Protein AF-A0A9R0VXN9-F1 (afdb_monomer_lite)

Organism: Triticum turgidum subsp. durum (NCBI:txid4567)

Secondary structure (DSSP, 8-state):
-HHHHHHHHHHHHHHHTTT----S--HHHHHHHHS--PPP-HHHHHHH----SS-HHHHHHHHHHHTGGGS--------HHHHHTTTSHHHHHHTTSSHHHHHHHHHHHHHHHHHHHSS---HHHHHHHHHHHHHHHHHHHHHS-SEETTEE--PPPGGG-------

Foldseek 3Di:
DLVVLVVVQVVQVVCVVVVDDDDPRHSVNVVVVVDDDDDDCPCVCVPVVDDDPDDPVVVVVVVCVVVVVPPPPPCCPCPVQCVVVVVDPVSCLVVCVPVVSVVVVVVVVVVVCCLPPVDPDDPVVSVVVVVVVVVVVVVVLVPDPCADPNDGRDDDDCVVDDDDPDD

Radius of gyration: 33.97 Å; chains: 1; bounding box: 68×41×96 Å

Sequence (167 aa):
MMPLAHVVEWTYKSFCKYGMKVPQLTPSRIRLLSCNRTFSCSRAKDQLGYEPIVSLKDGLKRTIESYSHMQAQNQRSISKTSILLGNGNVAKTLLWEDTKQTMTVLLLLAVIYYQLFTCGYTIITAMAKIFSLTALFLFIHGMLPANVFGHKIEKLEPSNFHISQGK

pLDDT: mean 79.18, std 10.84, range [41.7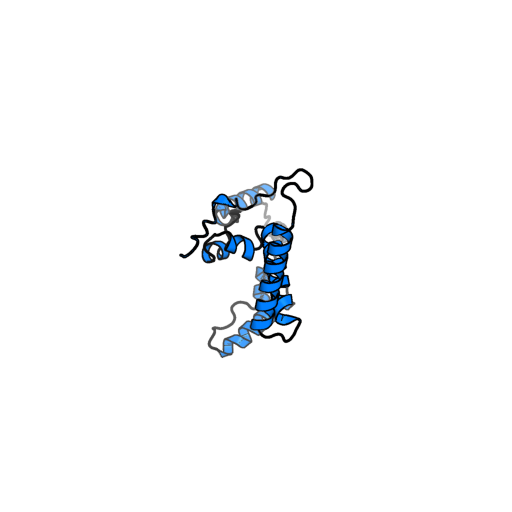8, 95.88]

InterPro domains:
  IPR003388 Reticulon [PF02453] (90-164)
  IPR036291 NAD(P)-binding domain superfamily [SSF51735] (23-71)

Structure (mmCIF, N/CA/C/O backbone):
data_AF-A0A9R0VXN9-F1
#
_entry.id   AF-A0A9R0VXN9-F1
#
loop_
_atom_site.group_PDB
_atom_site.id
_atom_site.type_symbol
_atom_site.label_atom_id
_atom_site.label_alt_id
_atom_site.label_comp_id
_atom_site.label_asym_id
_atom_site.label_entity_id
_atom_site.label_seq_id
_atom_site.pdbx_PDB_ins_code
_atom_site.Cartn_x
_atom_site.Cartn_y
_atom_site.Cartn_z
_atom_site.occupancy
_atom_site.B_iso_or_equiv
_atom_site.auth_seq_id
_atom_site.auth_comp_id
_atom_site.auth_asym_id
_atom_site.auth_atom_id
_atom_site.pdbx_PDB_model_num
ATOM 1 N N . MET A 1 1 ? 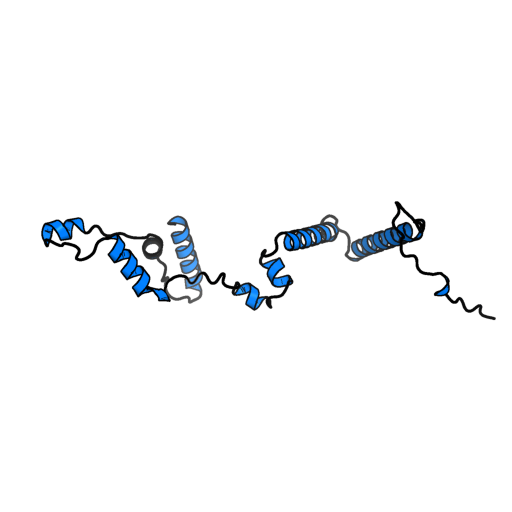-2.135 -12.331 12.447 1.00 70.75 1 MET A N 1
ATOM 2 C CA . MET A 1 1 ? -1.846 -11.183 13.342 1.00 70.75 1 MET A CA 1
ATOM 3 C C . MET A 1 1 ? -0.793 -11.488 14.408 1.00 70.75 1 MET A C 1
ATOM 5 O O . MET A 1 1 ? 0.129 -10.700 14.544 1.00 70.75 1 MET A O 1
ATOM 9 N N . MET A 1 2 ? -0.868 -12.612 15.135 1.00 80.50 2 MET A N 1
ATOM 10 C CA . MET A 1 2 ? 0.124 -12.960 16.175 1.00 80.50 2 MET A CA 1
ATOM 11 C C . MET A 1 2 ? 1.579 -13.121 15.678 1.00 80.50 2 MET A C 1
ATOM 13 O O . MET A 1 2 ? 2.464 -12.564 16.320 1.00 80.50 2 MET A O 1
ATOM 17 N N . PRO A 1 3 ? 1.853 -13.778 14.530 1.00 84.25 3 PRO A N 1
ATOM 18 C CA . PRO A 1 3 ? 3.224 -13.890 14.015 1.00 84.25 3 PRO A CA 1
ATOM 19 C C . PRO A 1 3 ? 3.835 -12.521 13.696 1.00 84.25 3 PRO A C 1
ATOM 21 O O . PRO A 1 3 ? 4.956 -12.226 14.092 1.00 84.25 3 PRO A O 1
ATOM 24 N N . LEU A 1 4 ? 3.044 -11.643 13.071 1.00 84.25 4 LEU A N 1
ATOM 25 C CA . LEU A 1 4 ? 3.433 -10.264 12.777 1.00 84.25 4 LEU A CA 1
ATOM 26 C C . LEU A 1 4 ? 3.753 -9.479 14.057 1.00 84.25 4 LEU A C 1
ATOM 28 O O . LEU A 1 4 ? 4.720 -8.729 14.094 1.00 84.25 4 LEU A O 1
ATOM 32 N N . ALA A 1 5 ? 2.977 -9.686 15.122 1.00 86.81 5 ALA A N 1
ATOM 33 C CA . ALA A 1 5 ? 3.201 -9.025 16.400 1.00 86.81 5 ALA A CA 1
ATOM 34 C C . ALA A 1 5 ? 4.548 -9.412 17.042 1.00 86.81 5 ALA A C 1
ATOM 36 O O . ALA A 1 5 ? 5.222 -8.550 17.600 1.00 86.81 5 ALA A O 1
ATOM 37 N N . HIS A 1 6 ? 4.970 -10.674 16.914 1.00 87.06 6 HIS A N 1
ATOM 38 C CA . HIS A 1 6 ? 6.285 -11.125 17.383 1.00 87.06 6 HIS A CA 1
ATOM 39 C C . HIS A 1 6 ? 7.435 -10.593 16.528 1.00 87.06 6 HIS A C 1
ATOM 41 O O . HIS A 1 6 ? 8.477 -10.237 17.073 1.00 87.06 6 HIS A O 1
ATOM 47 N N . VAL A 1 7 ? 7.241 -10.475 15.210 1.00 89.06 7 VAL A N 1
ATOM 48 C CA . VAL A 1 7 ? 8.222 -9.827 14.325 1.00 89.06 7 VAL A CA 1
ATOM 49 C C . VAL A 1 7 ? 8.405 -8.361 14.721 1.00 89.06 7 VAL A C 1
ATOM 51 O O . VAL A 1 7 ? 9.535 -7.914 14.878 1.00 89.06 7 VAL A O 1
ATOM 54 N N . VAL A 1 8 ? 7.310 -7.630 14.958 1.00 86.50 8 VAL A N 1
ATOM 55 C CA . VAL A 1 8 ? 7.351 -6.228 15.413 1.00 86.50 8 VAL A CA 1
ATOM 56 C C . VAL A 1 8 ? 8.031 -6.096 16.778 1.00 86.50 8 VAL A C 1
ATOM 58 O O . VAL A 1 8 ? 8.824 -5.185 16.998 1.00 86.50 8 VAL A O 1
ATOM 61 N N . GLU A 1 9 ? 7.769 -7.011 17.708 1.00 87.69 9 GLU A N 1
ATOM 62 C CA . GLU A 1 9 ? 8.458 -7.014 19.000 1.00 87.69 9 GLU A CA 1
ATOM 63 C C . GLU A 1 9 ? 9.966 -7.277 18.839 1.00 87.69 9 GLU A C 1
ATOM 65 O O . GLU A 1 9 ? 10.791 -6.612 19.472 1.00 87.69 9 GLU A O 1
ATOM 70 N N . TRP A 1 10 ? 10.338 -8.228 17.979 1.00 87.06 10 TRP A N 1
ATOM 71 C CA . TRP A 1 10 ? 11.731 -8.577 17.710 1.00 87.06 10 TRP A CA 1
ATOM 72 C C . TRP A 1 10 ? 12.507 -7.432 17.049 1.00 87.06 10 TRP A C 1
ATOM 74 O O . TRP A 1 10 ? 13.650 -7.166 17.436 1.00 87.06 10 TRP A O 1
ATOM 84 N N . THR A 1 11 ? 11.894 -6.709 16.108 1.00 86.81 11 THR A N 1
ATOM 85 C CA . THR A 1 11 ? 12.528 -5.534 15.496 1.00 86.81 11 THR A CA 1
ATOM 86 C C . THR A 1 11 ? 12.765 -4.451 16.540 1.00 86.81 11 THR A C 1
ATOM 88 O O . THR A 1 11 ? 13.898 -3.999 16.687 1.00 86.81 11 THR A O 1
ATOM 91 N N . TYR A 1 12 ? 11.758 -4.102 17.347 1.00 85.06 12 TYR A N 1
ATOM 92 C CA . TYR A 1 12 ? 11.927 -3.121 18.424 1.00 85.06 12 TYR A CA 1
ATOM 93 C C . TYR A 1 12 ? 13.033 -3.514 19.408 1.00 85.06 12 TYR A C 1
ATOM 95 O O . TYR A 1 12 ? 13.852 -2.669 19.761 1.00 85.06 12 TYR A O 1
ATOM 103 N N . LYS A 1 13 ? 13.110 -4.789 19.814 1.00 83.75 13 LYS A N 1
ATOM 104 C CA . LYS A 1 13 ? 14.190 -5.282 20.687 1.00 83.75 13 LYS A CA 1
ATOM 105 C C . LYS A 1 13 ? 15.568 -5.146 20.042 1.00 83.75 13 LYS A C 1
ATOM 107 O O . LYS A 1 13 ? 16.517 -4.754 20.718 1.00 83.75 13 LYS A O 1
ATOM 112 N N . SER A 1 14 ? 15.676 -5.438 18.747 1.00 84.69 14 SER A N 1
ATOM 113 C CA . SER A 1 14 ? 16.922 -5.272 17.993 1.00 84.69 14 SER A CA 1
ATOM 114 C C . SER A 1 14 ? 17.353 -3.804 17.936 1.00 84.69 14 SER A C 1
ATOM 116 O O . SER A 1 14 ? 18.518 -3.496 18.178 1.00 84.69 14 SER A O 1
ATOM 118 N N . PHE A 1 15 ? 16.408 -2.888 17.712 1.00 81.94 15 PHE A N 1
ATOM 119 C CA . PHE A 1 15 ? 16.686 -1.454 17.636 1.00 81.94 15 PHE A CA 1
ATOM 120 C C . PHE A 1 15 ? 16.839 -0.758 19.003 1.00 81.94 15 PHE A C 1
ATOM 122 O O . PHE A 1 15 ? 17.494 0.278 19.086 1.00 81.94 15 PHE A O 1
ATOM 129 N N . CYS A 1 16 ? 16.316 -1.321 20.099 1.00 79.19 16 CYS A N 1
ATOM 130 C CA . CYS A 1 16 ? 16.538 -0.797 21.456 1.00 79.19 16 CYS A CA 1
ATOM 131 C C . CYS A 1 16 ? 18.026 -0.727 21.829 1.00 79.19 16 CYS A C 1
ATOM 133 O O . CYS A 1 16 ? 18.420 0.161 22.582 1.00 79.19 16 CYS A O 1
ATOM 135 N N . LYS A 1 17 ? 18.871 -1.598 21.257 1.00 78.06 17 LYS A N 1
ATOM 136 C CA . LYS A 1 17 ? 20.333 -1.546 21.436 1.00 78.06 17 LYS A CA 1
ATOM 137 C C . LYS A 1 17 ? 20.967 -0.246 20.920 1.00 78.06 17 LYS A C 1
ATOM 139 O O . LYS A 1 17 ? 22.066 0.091 21.338 1.00 78.06 17 LYS A O 1
ATOM 144 N N . TYR A 1 18 ? 20.265 0.494 20.064 1.00 83.00 18 TYR A N 1
ATOM 145 C CA . TYR A 1 18 ? 20.698 1.771 19.495 1.00 83.00 18 TYR A CA 1
ATOM 146 C C . TYR A 1 18 ? 20.057 2.985 20.195 1.00 83.00 18 TYR A C 1
ATOM 148 O O . TYR A 1 18 ? 19.976 4.065 19.620 1.00 83.00 18 TYR A O 1
ATOM 156 N N . GLY A 1 19 ? 19.573 2.822 21.434 1.00 81.44 19 GLY A N 1
ATOM 157 C CA . GLY A 1 19 ? 19.056 3.928 22.251 1.00 81.44 19 GLY A CA 1
ATOM 158 C C . GLY A 1 19 ? 17.579 4.268 22.029 1.00 81.44 19 GLY A C 1
ATOM 159 O O . GLY A 1 19 ? 17.091 5.270 22.553 1.00 81.44 19 GLY A O 1
ATOM 160 N N . MET A 1 20 ? 16.830 3.442 21.290 1.00 75.12 20 MET A N 1
ATOM 161 C CA . MET A 1 20 ? 15.378 3.612 21.201 1.00 75.12 20 MET A CA 1
ATOM 162 C C . MET A 1 20 ? 14.697 3.236 22.524 1.00 75.12 20 MET A C 1
ATOM 164 O O . MET A 1 20 ? 14.978 2.185 23.106 1.00 75.12 20 MET A O 1
ATOM 168 N N . LYS A 1 21 ? 13.763 4.081 22.981 1.00 68.12 21 LYS A N 1
ATOM 169 C CA . LYS A 1 21 ? 12.970 3.845 24.200 1.00 68.12 21 LYS A CA 1
ATOM 170 C C . LYS A 1 21 ? 12.163 2.537 24.108 1.00 68.12 21 LYS A C 1
ATOM 172 O O . LYS A 1 21 ? 11.793 2.098 23.022 1.00 68.12 21 LYS A O 1
ATOM 177 N N . VAL A 1 22 ? 11.894 1.954 25.281 1.00 65.19 22 VAL A N 1
ATOM 178 C CA . VAL A 1 22 ? 11.202 0.669 25.521 1.00 65.19 22 VAL A CA 1
ATOM 179 C C . VAL A 1 22 ? 9.995 0.455 24.583 1.00 65.19 22 VAL A C 1
ATOM 181 O O . VAL A 1 22 ? 9.224 1.398 24.370 1.00 65.19 22 VAL A O 1
ATOM 184 N N . PRO A 1 23 ? 9.789 -0.768 24.045 1.00 67.12 23 PRO A N 1
ATOM 185 C CA . PRO A 1 23 ? 8.730 -1.057 23.079 1.00 67.12 23 PRO A CA 1
ATOM 186 C C . PRO A 1 23 ? 7.330 -0.719 23.605 1.00 67.12 23 PRO A C 1
ATOM 188 O O . PRO A 1 23 ? 6.839 -1.327 24.553 1.00 67.12 23 PRO A O 1
ATOM 191 N N . GLN A 1 24 ? 6.651 0.208 22.926 1.00 72.56 24 GLN A N 1
ATOM 192 C CA . GLN A 1 24 ? 5.246 0.564 23.183 1.00 72.56 24 GLN A CA 1
ATOM 193 C C . GLN A 1 24 ? 4.259 -0.463 22.594 1.00 72.56 24 GLN A C 1
ATOM 195 O O . GLN A 1 24 ? 3.103 -0.548 23.011 1.00 72.56 24 GLN A O 1
ATOM 200 N N . LEU A 1 25 ? 4.713 -1.261 21.623 1.00 80.06 25 LEU A N 1
ATOM 201 C CA . LEU A 1 25 ? 3.903 -2.210 20.858 1.00 80.06 25 LEU A CA 1
ATOM 202 C C . LEU A 1 25 ? 4.230 -3.657 21.248 1.00 80.06 25 LEU A C 1
ATOM 204 O O . LEU A 1 25 ? 4.870 -4.399 20.510 1.00 80.06 25 LEU A O 1
ATOM 208 N N . THR A 1 26 ? 3.779 -4.068 22.431 1.00 84.56 26 THR A N 1
ATOM 209 C CA . THR A 1 26 ? 3.824 -5.472 22.879 1.00 84.56 26 THR A CA 1
ATOM 210 C C . THR A 1 26 ? 2.834 -6.330 22.075 1.00 84.56 26 THR A C 1
ATOM 212 O O . THR A 1 26 ? 1.769 -5.820 21.707 1.00 84.56 26 THR A O 1
ATOM 215 N N . PRO A 1 27 ? 3.072 -7.642 21.868 1.00 86.12 27 PRO A N 1
ATOM 216 C CA . PRO A 1 27 ? 2.124 -8.496 21.148 1.00 86.12 27 PRO A CA 1
ATOM 217 C C . PRO A 1 27 ? 0.702 -8.493 21.713 1.00 86.12 27 PRO A C 1
ATOM 219 O O . PRO A 1 27 ? -0.273 -8.537 20.963 1.00 86.12 27 PRO A O 1
ATOM 222 N N . SER A 1 28 ? 0.567 -8.375 23.035 1.00 85.62 28 SER A N 1
ATOM 223 C CA . SER A 1 28 ? -0.717 -8.211 23.719 1.00 85.62 28 SER A CA 1
ATOM 224 C C . SER A 1 28 ? -1.433 -6.923 23.306 1.00 85.62 28 SER A C 1
ATOM 226 O O . SER A 1 28 ? -2.614 -6.971 22.972 1.00 85.62 28 SER A O 1
ATOM 228 N N . ARG A 1 29 ? -0.723 -5.788 23.250 1.00 86.25 29 ARG A N 1
ATOM 229 C CA . ARG A 1 29 ? -1.255 -4.496 22.778 1.00 86.25 29 ARG A CA 1
ATOM 230 C C . ARG A 1 29 ? -1.632 -4.544 21.303 1.00 86.25 29 ARG A C 1
ATOM 232 O O . ARG A 1 29 ? -2.713 -4.093 20.945 1.00 86.25 29 ARG A O 1
ATOM 239 N N . ILE A 1 30 ? -0.805 -5.161 20.462 1.00 86.69 30 ILE A N 1
ATOM 240 C CA . ILE A 1 30 ? -1.107 -5.338 19.034 1.00 86.69 30 ILE A CA 1
ATOM 241 C C . ILE A 1 30 ? -2.373 -6.181 18.862 1.00 86.69 30 ILE A C 1
ATOM 243 O O . ILE A 1 30 ? -3.267 -5.803 18.109 1.00 86.69 30 ILE A O 1
ATOM 247 N N . ARG A 1 31 ? -2.508 -7.284 19.608 1.00 85.25 31 ARG A N 1
ATOM 248 C CA . ARG A 1 31 ? -3.735 -8.093 19.633 1.00 85.25 31 ARG A CA 1
ATOM 249 C C . ARG A 1 31 ? -4.931 -7.308 20.173 1.00 85.25 31 ARG A C 1
ATOM 251 O O . ARG A 1 31 ? -6.052 -7.526 19.722 1.00 85.25 31 ARG A O 1
ATOM 258 N N . LEU A 1 32 ? -4.719 -6.432 21.156 1.00 85.00 32 LEU A N 1
ATOM 259 C CA . LEU A 1 32 ? -5.779 -5.591 21.702 1.00 85.00 32 LEU A CA 1
ATOM 260 C C . LEU A 1 32 ? -6.312 -4.621 20.642 1.00 85.00 32 LEU A C 1
ATOM 262 O O . LEU A 1 32 ? -7.520 -4.575 20.454 1.00 85.00 32 LEU A O 1
ATOM 266 N N . LEU A 1 33 ? -5.417 -3.936 19.932 1.00 85.25 33 LEU A N 1
ATOM 267 C CA . LEU A 1 33 ? -5.741 -2.920 18.929 1.00 85.25 33 LEU A CA 1
ATOM 268 C C . LEU A 1 33 ? -6.236 -3.502 17.599 1.00 85.25 33 LEU A C 1
ATOM 270 O O . LEU A 1 33 ? -7.057 -2.889 16.931 1.00 85.25 33 LEU A O 1
ATOM 274 N N . SER A 1 34 ? -5.742 -4.677 17.204 1.00 83.25 34 SER A N 1
ATOM 275 C CA . SER A 1 34 ? -6.072 -5.269 15.897 1.00 83.25 34 SER A CA 1
ATOM 276 C C . SER A 1 34 ? -7.458 -5.909 15.853 1.00 83.25 34 SER A C 1
ATOM 278 O O . SER A 1 34 ? -8.004 -6.114 14.773 1.00 83.25 34 SER A O 1
ATOM 280 N N . CYS A 1 35 ? -8.004 -6.304 17.003 1.00 78.75 35 CYS A N 1
ATOM 281 C CA . CYS A 1 35 ? -9.257 -7.045 17.072 1.00 78.75 35 CYS A CA 1
ATOM 282 C C . CYS A 1 35 ? -10.364 -6.151 17.617 1.00 78.75 35 CYS A C 1
ATOM 284 O O . CYS A 1 35 ? -10.254 -5.636 18.731 1.00 78.75 35 CYS A O 1
ATOM 286 N N . ASN A 1 36 ? -11.462 -6.048 16.868 1.00 78.81 36 ASN A N 1
ATOM 287 C CA . ASN A 1 36 ? -12.661 -5.396 17.365 1.00 78.81 36 ASN A CA 1
ATOM 288 C C . ASN A 1 36 ? -13.230 -6.224 18.529 1.00 78.81 36 ASN A C 1
ATOM 290 O O . ASN A 1 36 ? -13.383 -7.442 18.407 1.00 78.81 36 ASN A O 1
ATOM 294 N N . ARG A 1 37 ? -13.493 -5.587 19.673 1.00 78.81 37 ARG A N 1
ATOM 295 C CA . ARG A 1 37 ? -14.065 -6.255 20.849 1.00 78.81 37 ARG A CA 1
ATOM 296 C C . ARG A 1 37 ? -15.473 -5.763 21.088 1.00 78.81 37 ARG A C 1
ATOM 298 O O . ARG A 1 37 ? -15.701 -4.571 21.245 1.00 78.81 37 ARG A O 1
ATOM 305 N N . THR A 1 38 ? -16.389 -6.709 21.191 1.00 82.88 38 THR A N 1
ATOM 306 C CA . THR A 1 38 ? -17.748 -6.477 21.665 1.00 82.88 38 THR A CA 1
ATOM 307 C C . THR A 1 38 ? -17.859 -6.995 23.092 1.00 82.88 38 THR A C 1
ATOM 309 O O . THR A 1 38 ? -17.369 -8.084 23.395 1.00 82.88 38 THR A O 1
ATOM 312 N N . PHE A 1 39 ? -18.510 -6.238 23.970 1.00 82.81 39 PHE A N 1
ATOM 313 C CA . PHE A 1 39 ? -18.851 -6.701 25.313 1.00 82.81 39 PHE A CA 1
ATOM 314 C C . PHE A 1 39 ? -20.304 -7.174 25.328 1.00 82.81 39 PHE A C 1
ATOM 316 O O . PHE A 1 39 ? -21.171 -6.524 24.749 1.00 82.81 39 PHE A O 1
ATOM 323 N N . SER A 1 40 ? -20.570 -8.313 25.971 1.00 85.94 40 SER A N 1
ATOM 324 C CA . SER A 1 40 ? -21.945 -8.771 26.177 1.00 85.94 40 SER A CA 1
ATOM 325 C C . SER A 1 40 ? -22.565 -8.025 27.353 1.00 85.94 40 SER A C 1
ATOM 327 O O . SER A 1 40 ? -22.058 -8.100 28.473 1.00 85.94 40 SER A O 1
ATOM 329 N N . CYS A 1 41 ? -23.694 -7.361 27.114 1.00 85.75 41 CYS A N 1
ATOM 330 C CA . CYS A 1 41 ? -24.480 -6.703 28.157 1.00 85.75 41 CYS A CA 1
ATOM 331 C C . CYS A 1 41 ? -25.464 -7.650 28.867 1.00 85.75 41 CYS A C 1
ATOM 333 O O . CYS A 1 41 ? -26.239 -7.186 29.699 1.00 85.75 41 CYS A O 1
ATOM 335 N N . SER A 1 42 ? -25.447 -8.960 28.581 1.00 90.12 42 SER A N 1
ATOM 336 C CA . SER A 1 42 ? -26.407 -9.916 29.160 1.00 90.12 42 SER A CA 1
ATOM 337 C C . SER A 1 42 ? -26.386 -9.922 30.690 1.00 90.12 42 SER A C 1
ATOM 339 O O . SER A 1 42 ? -27.418 -9.743 31.320 1.00 90.12 42 SER A O 1
ATOM 341 N N . ARG A 1 43 ? -25.197 -9.995 31.301 1.00 92.56 43 ARG A N 1
ATOM 342 C CA . ARG A 1 43 ? -25.058 -9.968 32.767 1.00 92.56 43 ARG A CA 1
ATOM 343 C C . ARG A 1 43 ? -25.566 -8.675 33.398 1.00 92.56 43 ARG A C 1
ATOM 345 O O . ARG A 1 43 ? -26.125 -8.720 34.484 1.00 92.56 43 ARG A O 1
ATOM 352 N N . ALA A 1 44 ? -25.374 -7.536 32.734 1.00 91.69 44 ALA A N 1
ATOM 353 C CA . ALA A 1 44 ? -25.872 -6.256 33.231 1.00 91.69 44 ALA A CA 1
ATOM 354 C C . ALA A 1 44 ? -27.405 -6.207 33.184 1.00 91.69 44 ALA A C 1
ATOM 356 O O . ALA A 1 44 ? -28.031 -5.695 34.106 1.00 91.69 44 ALA A O 1
ATOM 357 N N . LYS A 1 45 ? -28.013 -6.789 32.145 1.00 91.94 45 LYS A N 1
ATOM 358 C CA . LYS A 1 45 ? -29.467 -6.942 32.067 1.00 91.94 45 LYS A CA 1
ATOM 359 C C . LYS A 1 45 ? -29.994 -7.809 33.212 1.00 91.94 45 LYS A C 1
ATOM 361 O O . LYS A 1 45 ? -30.912 -7.388 33.904 1.00 91.94 45 LYS A O 1
ATOM 366 N N . ASP A 1 46 ? -29.368 -8.960 33.446 1.00 95.06 46 ASP A N 1
ATOM 367 C CA . ASP A 1 46 ? -29.833 -9.930 34.444 1.00 95.06 46 ASP A CA 1
ATOM 368 C C . ASP A 1 46 ? -29.620 -9.448 35.889 1.00 95.06 46 ASP A C 1
ATOM 370 O O . ASP A 1 46 ? -30.471 -9.661 36.746 1.00 95.06 46 ASP A O 1
ATOM 374 N N . GLN A 1 47 ? -28.484 -8.801 36.176 1.00 95.88 47 GLN A N 1
ATOM 375 C CA . GLN A 1 47 ? -28.104 -8.417 37.543 1.00 95.88 47 GLN A CA 1
ATOM 376 C C . GLN A 1 47 ? -28.539 -7.003 37.930 1.00 95.88 47 GLN A C 1
ATOM 378 O O . GLN A 1 47 ? -28.769 -6.742 39.107 1.00 95.88 47 GLN A O 1
ATOM 383 N N . LEU A 1 48 ? -28.608 -6.082 36.966 1.00 94.31 48 LEU A N 1
ATOM 384 C CA . LEU A 1 48 ? -28.876 -4.661 37.219 1.00 94.31 48 LEU A CA 1
ATOM 385 C C . LEU A 1 48 ? -30.206 -4.199 36.616 1.00 94.31 48 LEU A C 1
ATOM 387 O O . LEU A 1 48 ? -30.521 -3.016 36.701 1.00 94.31 48 LEU A O 1
ATOM 391 N N . GLY A 1 49 ? -30.962 -5.093 35.967 1.00 92.06 49 GLY A N 1
ATOM 392 C CA . GLY A 1 49 ? -32.189 -4.726 35.257 1.00 92.06 49 GLY A CA 1
ATOM 393 C C . GLY A 1 49 ? -31.934 -3.755 34.103 1.00 92.06 49 GLY A C 1
ATOM 394 O O . GLY A 1 49 ? -32.812 -2.975 33.750 1.00 92.06 49 GLY A O 1
ATOM 395 N N . TYR A 1 50 ? -30.717 -3.747 33.549 1.00 90.25 50 TYR A N 1
ATOM 396 C CA . TYR A 1 50 ? -30.343 -2.799 32.506 1.00 90.25 50 TYR A CA 1
ATOM 397 C C . TYR A 1 50 ? -31.189 -3.003 31.242 1.00 90.25 50 TYR A C 1
ATOM 399 O O . TYR A 1 50 ? -31.129 -4.061 30.608 1.00 90.25 50 TYR A O 1
ATOM 407 N N . GLU A 1 51 ? -31.902 -1.954 30.833 1.00 90.88 51 GLU A N 1
ATOM 408 C CA . GLU A 1 51 ? -32.653 -1.905 29.582 1.00 90.88 51 GLU A CA 1
ATOM 409 C C . GLU A 1 51 ? -32.175 -0.724 28.712 1.00 90.88 51 GLU A C 1
ATOM 411 O O . GLU A 1 51 ? -32.092 0.408 29.199 1.00 90.88 51 GLU A O 1
ATOM 416 N N . PRO A 1 52 ? -31.809 -0.950 27.433 1.00 87.06 52 PRO A N 1
ATOM 417 C CA . PRO A 1 52 ? -31.345 0.121 26.561 1.00 87.06 52 PRO A CA 1
ATOM 418 C C . PRO A 1 52 ? -32.468 1.117 26.261 1.00 87.06 52 PRO A C 1
ATOM 420 O O . PRO A 1 52 ? -33.521 0.742 25.758 1.00 87.06 52 PRO A O 1
ATOM 423 N N . ILE A 1 53 ? -32.198 2.407 26.471 1.00 91.88 53 ILE A N 1
ATOM 424 C CA . ILE A 1 53 ? -33.140 3.499 26.156 1.00 91.88 53 ILE A CA 1
ATOM 425 C C . ILE A 1 53 ? -33.386 3.612 24.639 1.00 91.88 53 ILE A C 1
ATOM 427 O O . ILE A 1 53 ? -34.425 4.094 24.194 1.00 91.88 53 ILE A O 1
ATOM 431 N N . VAL A 1 54 ? -32.414 3.189 23.827 1.00 93.19 54 VAL A N 1
ATOM 432 C CA . VAL A 1 54 ? -32.458 3.267 22.363 1.00 93.19 54 VAL A CA 1
ATOM 433 C C . VAL A 1 54 ? -32.243 1.897 21.737 1.00 93.19 54 VAL A C 1
ATOM 435 O O . VAL A 1 54 ? -31.518 1.058 22.276 1.00 93.19 54 VAL A O 1
ATOM 438 N N . SER A 1 55 ? -32.832 1.687 20.558 1.00 92.56 55 SER A N 1
ATOM 439 C CA . SER A 1 55 ? -32.590 0.481 19.768 1.00 92.56 55 SER A CA 1
ATOM 440 C C . SER A 1 55 ? -31.112 0.380 19.364 1.00 92.56 55 SER A C 1
ATOM 442 O O . SER A 1 55 ? -30.425 1.391 19.206 1.00 92.56 55 SER A O 1
ATOM 444 N N . LEU A 1 56 ? -30.610 -0.842 19.145 1.00 89.31 56 LEU A N 1
ATOM 445 C CA . LEU A 1 56 ? -29.213 -1.063 18.741 1.00 89.31 56 LEU A CA 1
ATOM 446 C C . LEU A 1 56 ? -28.850 -0.295 17.458 1.00 89.31 56 LEU A C 1
ATOM 448 O O . LEU A 1 56 ? -27.759 0.265 17.356 1.00 89.31 56 LEU A O 1
ATOM 452 N N . LYS A 1 57 ? -29.770 -0.257 16.486 1.00 93.38 57 LYS A N 1
ATOM 453 C CA . LYS A 1 57 ? -29.569 0.430 15.203 1.00 93.38 57 LYS A CA 1
ATOM 454 C C . LYS A 1 57 ? -29.465 1.942 15.392 1.00 93.38 57 LYS A C 1
ATOM 456 O O . LYS A 1 57 ? -28.549 2.557 14.849 1.00 93.38 57 LYS A O 1
ATOM 461 N N . ASP A 1 58 ? -30.357 2.522 16.193 1.00 95.5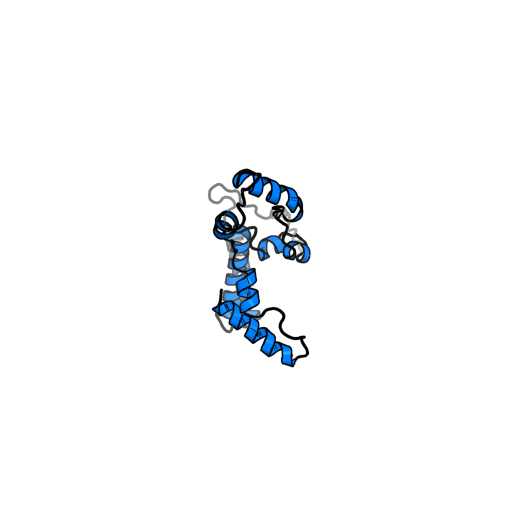6 58 ASP A N 1
ATOM 462 C CA . ASP A 1 58 ? -30.348 3.962 16.467 1.00 95.56 58 ASP A CA 1
ATOM 463 C C . ASP A 1 58 ? -29.140 4.369 17.305 1.00 95.56 58 ASP A C 1
ATOM 465 O O . ASP A 1 58 ? -28.520 5.395 17.030 1.00 95.56 58 ASP A O 1
ATOM 469 N N . GLY A 1 59 ? -28.774 3.549 18.294 1.00 93.31 59 GLY A N 1
ATOM 470 C CA . GLY A 1 59 ? -27.569 3.747 19.092 1.00 93.31 59 GLY A CA 1
ATOM 471 C C . GLY A 1 59 ? -26.324 3.786 18.212 1.00 93.31 59 GLY A C 1
ATOM 472 O O . GLY A 1 59 ? -25.565 4.751 18.272 1.00 93.31 59 GLY A O 1
ATOM 473 N N . LEU A 1 60 ? -26.165 2.800 17.322 1.00 91.38 60 LEU A N 1
ATOM 474 C CA . LEU A 1 60 ? -25.035 2.745 16.396 1.00 91.38 60 LEU A CA 1
ATOM 475 C C . LEU A 1 60 ? -24.984 3.977 15.482 1.00 91.38 60 LEU A C 1
ATOM 477 O O . LEU A 1 60 ? -23.920 4.572 15.318 1.00 91.38 60 LEU A O 1
ATOM 481 N N . LYS A 1 61 ? -26.131 4.388 14.927 1.00 93.94 61 LYS A N 1
ATOM 482 C CA . LYS A 1 61 ? -26.229 5.582 14.078 1.00 93.94 61 LYS A CA 1
ATOM 483 C C . LYS A 1 61 ? -25.789 6.844 14.827 1.00 93.94 61 LYS A C 1
ATOM 485 O O . LYS A 1 61 ? -24.910 7.551 14.344 1.00 93.94 61 LYS A O 1
ATOM 490 N N . ARG A 1 62 ? -26.319 7.075 16.035 1.00 94.25 62 ARG A N 1
ATOM 491 C CA . ARG A 1 62 ? -25.951 8.228 16.880 1.00 94.25 62 ARG A CA 1
ATOM 492 C C . ARG A 1 62 ? -24.469 8.218 17.256 1.00 94.25 62 ARG A C 1
ATOM 494 O O . ARG A 1 62 ? -23.836 9.269 17.259 1.00 94.25 62 ARG A O 1
ATOM 501 N N . THR A 1 63 ? -23.893 7.046 17.542 1.00 91.88 63 THR A N 1
ATOM 502 C CA . THR A 1 63 ? -22.454 6.920 17.823 1.00 91.88 63 THR A CA 1
ATOM 503 C C . THR A 1 63 ? -21.613 7.296 16.603 1.00 91.88 63 THR A C 1
ATOM 505 O O . THR A 1 63 ? -20.669 8.069 16.736 1.00 91.88 63 THR A O 1
ATOM 508 N N . ILE A 1 64 ? -21.959 6.804 15.410 1.00 90.75 64 ILE A N 1
ATOM 509 C CA . ILE A 1 64 ? -21.237 7.136 14.170 1.00 90.75 64 ILE A CA 1
ATOM 510 C C . ILE A 1 64 ? -21.338 8.636 13.849 1.00 90.75 64 ILE A C 1
ATOM 512 O O . ILE A 1 64 ? -20.347 9.241 13.438 1.00 90.75 64 ILE A O 1
ATOM 516 N N . GLU A 1 65 ? -22.510 9.241 14.053 1.00 92.62 65 GLU A N 1
ATOM 517 C CA . GLU A 1 65 ? -22.740 10.678 13.850 1.00 92.62 65 GLU A CA 1
ATOM 518 C C . GLU A 1 65 ? -21.955 11.536 14.855 1.00 92.62 65 GLU A C 1
ATOM 520 O O . GLU A 1 65 ? -21.336 12.527 14.466 1.00 92.62 65 GLU A O 1
ATOM 525 N N . SER A 1 66 ? -21.894 11.124 16.126 1.00 94.56 66 SER A N 1
ATOM 526 C CA . SER A 1 66 ? -21.101 11.803 17.161 1.00 94.56 66 SER A CA 1
ATOM 527 C C . SER A 1 66 ? -19.599 11.809 16.858 1.00 94.56 66 SER A C 1
ATOM 529 O O . SER A 1 66 ? -18.883 12.713 17.289 1.00 94.56 66 SER A O 1
ATOM 531 N N . TYR A 1 67 ? -19.113 10.807 16.125 1.00 90.56 67 TYR A N 1
ATOM 532 C CA . TYR A 1 67 ? -17.719 10.676 15.706 1.00 90.56 67 TYR A CA 1
ATOM 533 C C . TYR A 1 67 ? -17.519 11.019 14.225 1.00 90.56 67 TYR A C 1
ATOM 535 O O . TYR A 1 67 ? -16.665 10.436 13.557 1.00 90.56 67 TYR A O 1
ATOM 543 N N . SER A 1 68 ? -18.263 12.004 13.716 1.00 83.69 68 SER A N 1
ATOM 544 C CA . SER A 1 68 ? -18.148 12.499 12.336 1.00 83.69 68 SER A CA 1
ATOM 545 C C . SER A 1 68 ? -16.713 12.864 11.933 1.00 83.69 68 SER A C 1
ATOM 547 O O . SER A 1 68 ? -16.287 12.544 10.831 1.00 83.69 68 SER A O 1
ATOM 549 N N . HIS A 1 69 ? -15.925 13.440 12.844 1.00 83.44 69 HIS A N 1
ATOM 550 C CA . HIS A 1 69 ? -14.519 13.792 12.606 1.00 83.44 69 HIS A CA 1
ATOM 551 C C . HIS A 1 69 ? -13.569 12.585 12.465 1.00 83.44 69 HIS A C 1
ATOM 553 O O . HIS A 1 69 ? -12.488 12.726 11.902 1.00 83.44 69 HIS A O 1
ATOM 559 N N . MET A 1 70 ? -13.940 11.413 12.996 1.00 81.06 70 MET A N 1
ATOM 560 C CA . MET A 1 70 ? -13.189 10.159 12.834 1.00 81.06 70 MET A CA 1
ATOM 561 C C . MET A 1 70 ? -13.680 9.332 11.655 1.00 81.06 70 MET A C 1
ATOM 563 O O . MET A 1 70 ? -13.045 8.330 11.313 1.00 81.06 70 MET A O 1
ATOM 567 N N . GLN A 1 71 ? -14.802 9.714 11.037 1.00 73.88 71 GLN A N 1
ATOM 568 C CA . GLN A 1 71 ? -15.179 9.110 9.774 1.00 73.88 71 GLN A CA 1
ATOM 569 C C . GLN A 1 71 ? -14.007 9.344 8.839 1.00 73.88 71 GLN A C 1
ATOM 571 O O . GLN A 1 71 ? -13.590 10.484 8.632 1.00 73.88 71 GLN A O 1
ATOM 576 N N . ALA A 1 72 ? -13.432 8.246 8.344 1.00 65.38 72 ALA A N 1
ATOM 577 C CA . ALA A 1 72 ? -12.416 8.305 7.320 1.00 65.38 72 ALA A CA 1
ATOM 578 C C . ALA A 1 72 ? -13.084 9.003 6.146 1.00 65.38 72 ALA A C 1
ATOM 580 O O . ALA A 1 72 ? -13.827 8.384 5.381 1.00 65.38 72 ALA A O 1
ATOM 581 N N . GLN A 1 73 ? -12.894 10.321 6.066 1.00 59.12 73 GLN A N 1
ATOM 582 C CA . GLN A 1 73 ? -13.275 11.083 4.910 1.00 59.12 73 GLN A CA 1
ATOM 583 C C . GLN A 1 73 ? -12.552 10.340 3.808 1.00 59.12 73 GLN A C 1
ATOM 585 O O . GLN A 1 73 ? -11.322 10.256 3.810 1.00 59.12 73 GLN A O 1
ATOM 590 N N . ASN A 1 74 ? -13.317 9.704 2.927 1.00 54.94 74 ASN A N 1
ATOM 591 C CA . ASN A 1 74 ? -12.800 9.052 1.742 1.00 54.94 74 ASN A CA 1
ATOM 592 C C . ASN A 1 74 ? -12.359 10.171 0.787 1.00 54.94 74 ASN A C 1
ATOM 594 O O . ASN A 1 74 ? -12.777 10.254 -0.362 1.00 54.94 74 ASN A O 1
ATOM 598 N N . GLN A 1 75 ? -11.534 11.100 1.285 1.00 53.41 75 GLN A N 1
ATOM 599 C CA . GLN A 1 75 ? -10.472 11.670 0.512 1.00 53.41 75 GLN A CA 1
ATOM 600 C C . GLN A 1 75 ? -9.771 10.438 -0.021 1.00 53.41 75 GLN A C 1
ATOM 602 O O . GLN A 1 75 ? -8.994 9.774 0.664 1.00 53.41 75 GLN A O 1
ATOM 607 N N . ARG A 1 76 ? -10.127 10.118 -1.260 1.00 51.00 76 ARG A N 1
ATOM 608 C CA . ARG A 1 76 ? -9.276 9.535 -2.281 1.00 51.00 76 ARG A CA 1
ATOM 609 C C . ARG A 1 76 ? -8.013 10.399 -2.297 1.00 51.00 76 ARG A C 1
ATOM 611 O O . ARG A 1 76 ? -7.849 11.298 -3.110 1.00 51.00 76 ARG A O 1
ATOM 618 N N . SER A 1 77 ? -7.262 10.274 -1.211 1.00 55.28 77 SER A N 1
ATOM 619 C CA . SER A 1 77 ? -6.308 11.243 -0.724 1.00 55.28 77 SER A CA 1
ATOM 620 C C . SER A 1 77 ? -5.154 11.023 -1.644 1.00 55.28 77 SER A C 1
ATOM 622 O O . SER A 1 77 ? -4.498 9.986 -1.545 1.00 55.28 77 SER A O 1
ATOM 624 N N . ILE A 1 78 ? -4.964 11.985 -2.542 1.00 57.75 78 ILE A N 1
ATOM 625 C CA . ILE A 1 78 ? -3.712 12.241 -3.241 1.00 57.75 78 ILE A CA 1
ATOM 626 C C . ILE A 1 78 ? -2.599 11.743 -2.321 1.00 57.75 78 ILE A C 1
ATOM 628 O O . ILE A 1 78 ? -2.481 12.190 -1.171 1.00 57.75 78 ILE A O 1
ATOM 632 N N . SER A 1 79 ? -1.935 10.670 -2.744 1.00 63.69 79 SER A N 1
ATOM 633 C CA . SER A 1 79 ? -1.018 9.955 -1.874 1.00 63.69 79 SER A CA 1
ATOM 634 C C . SER A 1 79 ? 0.042 10.951 -1.412 1.00 63.69 79 SER A C 1
ATOM 636 O O . SER A 1 79 ? 0.536 11.768 -2.184 1.00 63.69 79 SER A O 1
ATOM 638 N N . LYS A 1 80 ? 0.409 10.934 -0.129 1.00 69.75 80 LYS A N 1
ATOM 639 C CA . LYS A 1 80 ? 1.459 11.844 0.373 1.00 69.75 80 LYS A CA 1
ATOM 640 C C . LYS A 1 80 ? 2.753 11.710 -0.448 1.00 69.75 80 LYS A C 1
ATOM 642 O O . LYS A 1 80 ? 3.513 12.662 -0.585 1.00 69.75 80 LYS A O 1
ATOM 647 N N . THR A 1 81 ? 2.958 10.530 -1.032 1.00 66.62 81 THR A N 1
ATOM 648 C CA . THR A 1 81 ? 4.022 10.225 -1.983 1.00 66.62 81 THR A CA 1
ATOM 649 C C . THR A 1 81 ? 3.843 10.914 -3.337 1.00 66.62 81 THR A C 1
ATOM 651 O O . THR A 1 81 ? 4.842 11.389 -3.860 1.00 66.62 81 THR A O 1
ATOM 654 N N . SER A 1 82 ? 2.632 11.048 -3.897 1.00 69.44 82 SER A N 1
ATOM 655 C CA . SER A 1 82 ? 2.438 11.801 -5.147 1.00 69.44 82 SER A CA 1
ATOM 656 C C . SER A 1 82 ? 2.709 13.293 -4.963 1.00 69.44 82 SER A C 1
ATOM 658 O O . SER A 1 82 ? 3.290 13.908 -5.853 1.00 69.44 82 SER A O 1
ATOM 660 N N . ILE A 1 83 ? 2.387 13.856 -3.792 1.00 74.06 83 ILE A N 1
ATOM 661 C CA . ILE A 1 83 ? 2.739 15.242 -3.436 1.00 74.06 83 ILE A CA 1
ATOM 662 C C . ILE A 1 83 ? 4.264 15.401 -3.351 1.00 74.06 83 ILE A C 1
ATOM 664 O O . ILE A 1 83 ? 4.816 16.334 -3.926 1.00 74.06 83 ILE A O 1
ATOM 668 N N . LEU A 1 84 ? 4.955 14.461 -2.695 1.00 78.31 84 LEU A N 1
ATOM 669 C CA . LEU A 1 84 ? 6.420 14.460 -2.588 1.00 78.31 84 LEU A CA 1
ATOM 670 C C . LEU A 1 84 ? 7.114 14.308 -3.954 1.00 78.31 84 LEU A C 1
ATOM 672 O O . LEU A 1 84 ? 8.134 14.940 -4.202 1.00 78.31 84 LEU A O 1
ATOM 676 N N . LEU A 1 85 ? 6.549 13.491 -4.844 1.00 79.00 85 LEU A N 1
ATOM 677 C CA . LEU A 1 85 ? 7.045 13.240 -6.202 1.00 79.00 85 LEU A CA 1
ATOM 678 C C . LEU A 1 85 ? 6.671 14.357 -7.201 1.00 79.00 85 LEU A C 1
ATOM 680 O O . LEU A 1 85 ? 6.842 14.189 -8.408 1.00 79.00 85 LEU A O 1
ATOM 684 N N . GLY A 1 86 ? 6.155 15.493 -6.720 1.00 77.94 86 GLY A N 1
ATOM 685 C CA . GLY A 1 86 ? 5.870 16.672 -7.542 1.00 77.94 86 GLY A CA 1
ATOM 686 C C . GLY A 1 86 ? 4.581 16.590 -8.361 1.00 77.94 86 GLY A C 1
ATOM 687 O O . GLY A 1 86 ? 4.407 17.377 -9.285 1.00 77.94 86 GLY A O 1
ATOM 688 N N . ASN A 1 87 ? 3.683 15.648 -8.045 1.00 76.38 87 ASN A N 1
ATOM 689 C CA . ASN A 1 87 ? 2.357 15.472 -8.654 1.00 76.38 87 ASN A CA 1
ATOM 690 C C . ASN A 1 87 ? 2.343 15.487 -10.202 1.00 76.38 87 ASN A C 1
ATOM 692 O O . ASN A 1 87 ? 1.356 15.872 -10.826 1.00 76.38 87 ASN A O 1
ATOM 696 N N . GLY A 1 88 ? 3.454 15.095 -10.828 1.00 79.62 88 GLY A N 1
ATOM 697 C CA . GLY A 1 88 ? 3.599 15.034 -12.282 1.00 79.62 88 GLY A CA 1
ATOM 698 C C . GLY A 1 88 ? 3.295 13.647 -12.850 1.00 79.62 88 GLY A C 1
ATOM 699 O O . GLY A 1 88 ? 3.073 12.684 -12.115 1.00 79.62 88 GLY A O 1
ATOM 700 N N . ASN A 1 89 ? 3.370 13.508 -14.176 1.00 78.38 89 ASN A N 1
ATOM 701 C CA . ASN A 1 89 ? 3.167 12.218 -14.854 1.00 78.38 89 ASN A CA 1
ATOM 702 C C . ASN A 1 89 ? 4.130 11.128 -14.352 1.00 78.38 89 ASN A C 1
ATOM 704 O O . ASN A 1 89 ? 3.758 9.960 -14.279 1.00 78.38 89 ASN A O 1
ATOM 708 N N . VAL A 1 90 ? 5.346 11.507 -13.944 1.00 78.50 90 VAL A N 1
ATOM 709 C CA . VAL A 1 90 ? 6.328 10.582 -13.354 1.00 78.50 90 VAL A CA 1
ATOM 710 C C . VAL A 1 90 ? 5.840 10.044 -12.009 1.00 78.50 90 VAL A C 1
ATOM 712 O O . VAL A 1 90 ? 5.952 8.847 -11.763 1.00 78.50 90 VAL A O 1
ATOM 715 N N . ALA A 1 91 ? 5.239 10.897 -11.170 1.00 80.88 91 ALA A N 1
ATOM 716 C CA . ALA A 1 91 ? 4.661 10.485 -9.895 1.00 80.88 91 ALA A CA 1
ATOM 717 C C . ALA A 1 91 ? 3.546 9.462 -10.119 1.00 80.88 91 ALA A C 1
ATOM 719 O O . ALA A 1 91 ? 3.570 8.406 -9.499 1.00 80.88 91 ALA A O 1
ATOM 720 N N . LYS A 1 92 ? 2.635 9.735 -11.062 1.00 79.69 92 LYS A N 1
ATOM 721 C CA . LYS A 1 92 ? 1.537 8.824 -11.430 1.00 79.69 92 LYS A CA 1
ATOM 722 C C . LYS A 1 92 ? 2.031 7.491 -11.983 1.00 79.69 92 LYS A C 1
ATOM 724 O O . LYS A 1 92 ? 1.509 6.437 -11.627 1.00 79.69 92 LYS A O 1
ATOM 729 N N . THR A 1 93 ? 3.079 7.539 -12.804 1.00 83.44 93 THR A N 1
ATOM 730 C CA . THR A 1 93 ? 3.712 6.346 -13.376 1.00 83.44 93 THR A CA 1
ATOM 731 C C . THR A 1 93 ? 4.378 5.500 -12.283 1.00 83.44 93 THR A C 1
ATOM 733 O O . THR A 1 93 ? 4.166 4.290 -12.243 1.00 83.44 93 THR A O 1
ATOM 736 N N . LEU A 1 94 ? 5.132 6.123 -11.365 1.00 80.38 94 LEU A N 1
ATOM 737 C CA . LEU A 1 94 ? 5.803 5.453 -10.238 1.00 80.38 94 LEU A CA 1
ATOM 738 C C . LEU A 1 94 ? 4.825 4.905 -9.194 1.00 80.38 94 LEU A C 1
ATOM 740 O O . LEU A 1 94 ? 5.061 3.838 -8.636 1.00 80.38 94 LEU A O 1
ATOM 744 N N . LEU A 1 95 ? 3.730 5.621 -8.929 1.00 83.25 95 LEU A N 1
ATOM 745 C CA . LEU A 1 95 ? 2.676 5.191 -8.006 1.00 83.25 95 LEU A CA 1
ATOM 746 C C . LEU A 1 95 ? 1.713 4.159 -8.591 1.00 83.25 95 LEU A C 1
ATOM 748 O O . LEU A 1 95 ? 0.789 3.748 -7.891 1.00 83.25 95 LEU A O 1
ATOM 752 N N . TRP A 1 96 ? 1.931 3.731 -9.836 1.00 80.62 96 TRP A N 1
ATOM 753 C CA . TRP A 1 96 ? 1.076 2.759 -10.516 1.00 80.62 96 TRP A CA 1
ATOM 754 C C . TRP A 1 96 ? -0.384 3.224 -10.650 1.00 80.62 96 TRP A C 1
ATOM 756 O O . TRP A 1 96 ? -1.314 2.419 -10.639 1.00 80.62 96 TRP A O 1
ATOM 766 N N . GLU A 1 97 ? -0.600 4.535 -10.765 1.00 81.06 97 GLU A N 1
ATOM 767 C CA . GLU A 1 97 ? -1.938 5.111 -10.926 1.00 81.06 97 GLU A CA 1
ATOM 768 C C . GLU A 1 97 ? -2.458 4.876 -12.357 1.00 81.06 97 GLU A C 1
ATOM 770 O O . GLU A 1 97 ? -3.606 4.477 -12.549 1.00 81.06 97 GLU A O 1
ATOM 775 N N . ASP A 1 98 ? -1.573 5.004 -13.353 1.00 80.69 98 ASP A N 1
ATOM 776 C CA . ASP A 1 98 ? -1.857 4.792 -14.776 1.00 80.69 98 ASP A CA 1
ATOM 777 C C . ASP A 1 98 ? -1.211 3.500 -15.301 1.00 80.69 98 ASP A C 1
ATOM 779 O O . ASP A 1 98 ? -0.145 3.500 -15.919 1.00 80.69 98 ASP A O 1
ATOM 783 N N . THR A 1 99 ? -1.900 2.374 -15.103 1.00 81.94 99 THR A N 1
ATOM 784 C CA . THR A 1 99 ? -1.417 1.021 -15.460 1.00 81.94 99 THR A CA 1
ATOM 785 C C . THR A 1 99 ? -0.843 0.900 -16.876 1.00 81.94 99 THR A C 1
ATOM 787 O O . THR A 1 99 ? 0.192 0.264 -17.059 1.00 81.94 99 THR A O 1
ATOM 790 N N . LYS A 1 100 ? -1.467 1.524 -17.885 1.00 85.38 100 LYS A N 1
ATOM 791 C CA . LYS A 1 100 ? -0.987 1.478 -19.278 1.00 85.38 100 LYS A CA 1
ATOM 792 C C . LYS A 1 100 ? 0.372 2.162 -19.435 1.00 85.38 100 LYS A C 1
ATOM 794 O O . LYS A 1 100 ? 1.275 1.577 -20.022 1.00 85.38 100 LYS A O 1
ATOM 799 N N . GLN A 1 101 ? 0.523 3.369 -18.885 1.00 81.69 101 GLN A N 1
ATOM 800 C CA . GLN A 1 101 ? 1.772 4.131 -18.969 1.00 81.69 101 GLN A CA 1
ATOM 801 C C . GLN A 1 101 ? 2.884 3.459 -18.159 1.00 81.69 101 GLN A C 1
ATOM 803 O O . GLN A 1 101 ? 3.99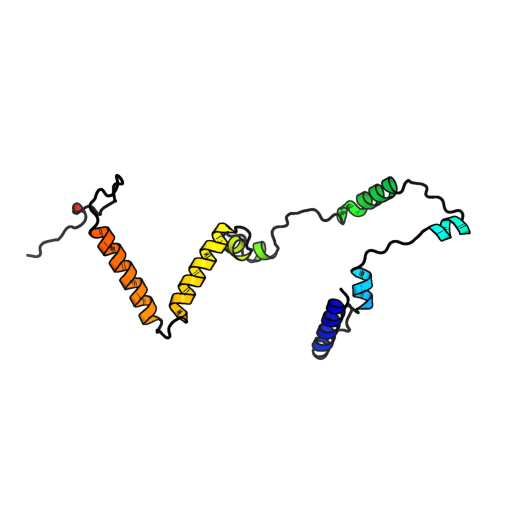3 3.296 -18.667 1.00 81.69 101 GLN A O 1
ATOM 808 N N . THR A 1 102 ? 2.579 2.987 -16.946 1.00 88.62 102 THR A N 1
ATOM 809 C CA . THR A 1 102 ? 3.546 2.276 -16.101 1.00 88.62 102 THR A CA 1
ATOM 810 C C . THR A 1 102 ? 4.047 0.994 -16.760 1.00 88.62 102 THR A C 1
ATOM 812 O O . THR A 1 102 ? 5.249 0.744 -16.749 1.00 88.62 102 THR A O 1
ATOM 815 N N . MET A 1 103 ? 3.170 0.219 -17.408 1.00 87.25 103 MET A N 1
ATOM 816 C CA . MET A 1 103 ? 3.580 -0.988 -18.136 1.00 87.25 103 MET A CA 1
ATOM 817 C C . MET A 1 103 ? 4.462 -0.673 -19.348 1.00 87.25 103 MET A C 1
ATOM 819 O O . MET A 1 103 ? 5.447 -1.373 -19.574 1.00 87.25 103 MET A O 1
ATOM 823 N N . THR A 1 104 ? 4.164 0.387 -20.106 1.00 88.88 104 THR A N 1
ATOM 824 C CA . THR A 1 104 ? 5.017 0.815 -21.227 1.00 88.88 104 THR A CA 1
ATOM 825 C C . THR A 1 104 ? 6.400 1.249 -20.744 1.00 88.88 104 THR A C 1
ATOM 827 O O . THR A 1 104 ? 7.402 0.820 -21.310 1.00 88.88 104 THR A O 1
ATOM 830 N N . VAL A 1 105 ? 6.472 2.054 -19.680 1.00 89.50 105 VAL A N 1
ATOM 831 C CA . VAL A 1 105 ? 7.749 2.507 -19.103 1.00 89.50 105 VAL A CA 1
ATOM 832 C C . VAL A 1 105 ? 8.541 1.335 -18.523 1.00 89.50 105 VAL A C 1
ATOM 834 O O . VAL A 1 105 ? 9.746 1.252 -18.747 1.00 89.50 105 VAL A O 1
ATOM 837 N N . LEU A 1 106 ? 7.883 0.396 -17.839 1.00 90.00 106 LEU A N 1
ATOM 838 C CA . LEU A 1 106 ? 8.527 -0.806 -17.308 1.00 90.00 106 LEU A CA 1
ATOM 839 C C . LEU A 1 106 ? 9.070 -1.701 -18.425 1.00 90.00 106 LEU A C 1
ATOM 841 O O . LEU A 1 106 ? 10.185 -2.202 -18.314 1.00 90.00 106 LEU A O 1
ATOM 845 N N . LEU A 1 107 ? 8.312 -1.877 -19.510 1.00 90.94 107 LEU A N 1
ATOM 846 C CA . LEU A 1 107 ? 8.751 -2.655 -20.665 1.00 90.94 107 LEU A CA 1
ATOM 847 C C . LEU A 1 107 ? 9.940 -1.987 -21.360 1.00 90.94 107 LEU A C 1
ATOM 849 O O . LEU A 1 107 ? 10.916 -2.666 -21.656 1.00 90.94 107 LEU A O 1
ATOM 853 N N . LEU A 1 108 ? 9.909 -0.664 -21.550 1.00 89.19 108 LEU A N 1
ATOM 854 C CA . LEU A 1 108 ? 11.055 0.090 -22.069 1.00 89.19 108 LEU A CA 1
ATOM 855 C C . LEU A 1 108 ? 12.287 -0.067 -21.173 1.00 89.19 108 LEU A C 1
ATOM 857 O O . LEU A 1 108 ? 13.376 -0.337 -21.672 1.00 89.19 108 LEU A O 1
ATOM 861 N N . LEU A 1 109 ? 12.118 0.045 -19.855 1.00 88.88 109 LEU A N 1
ATOM 862 C CA . LEU A 1 109 ? 13.203 -0.134 -18.895 1.00 88.88 109 LEU A CA 1
ATOM 863 C C . LEU A 1 109 ? 13.757 -1.565 -18.916 1.00 88.88 109 LEU A C 1
ATOM 865 O O . LEU A 1 109 ? 14.969 -1.743 -18.851 1.00 88.88 109 LEU A O 1
ATOM 869 N N . ALA A 1 110 ? 12.896 -2.577 -19.045 1.00 87.44 110 ALA A N 1
ATOM 870 C CA . ALA A 1 110 ? 13.291 -3.980 -19.147 1.00 87.44 110 ALA A CA 1
ATOM 871 C C . ALA A 1 110 ? 14.040 -4.273 -20.453 1.00 87.44 110 ALA A C 1
ATOM 873 O O . ALA A 1 110 ? 15.029 -4.999 -20.437 1.00 87.44 110 ALA A O 1
ATOM 874 N N . VAL A 1 111 ? 13.600 -3.677 -21.565 1.00 85.81 111 VAL A N 1
ATOM 875 C CA . VAL A 1 111 ? 14.286 -3.727 -22.861 1.00 85.81 111 VAL A CA 1
ATOM 876 C C . VAL A 1 111 ? 15.681 -3.123 -22.690 1.00 85.81 111 VAL A C 1
ATOM 878 O O . VAL A 1 111 ? 16.654 -3.854 -22.851 1.00 85.81 111 VAL A O 1
ATOM 881 N N . ILE A 1 112 ? 15.786 -1.873 -22.220 1.00 82.31 112 ILE A N 1
ATOM 882 C CA . ILE A 1 112 ? 17.066 -1.189 -21.955 1.00 82.31 112 ILE A CA 1
ATOM 883 C C . ILE A 1 112 ? 17.972 -2.041 -21.057 1.00 82.31 112 ILE A C 1
ATOM 885 O O . ILE A 1 112 ? 19.130 -2.288 -21.395 1.00 82.31 112 ILE A O 1
ATOM 889 N N . TYR A 1 113 ? 17.442 -2.542 -19.939 1.00 81.00 113 TYR A N 1
ATOM 890 C CA . TYR A 1 113 ? 18.167 -3.423 -19.028 1.00 81.00 113 TYR A CA 1
ATOM 891 C C . TYR A 1 113 ? 18.675 -4.678 -19.742 1.00 81.00 113 TYR A C 1
ATOM 893 O O . TYR A 1 113 ? 19.844 -5.028 -19.608 1.00 81.00 113 TYR A O 1
ATOM 901 N N . TYR A 1 114 ? 17.845 -5.314 -20.566 1.00 79.38 114 TYR A N 1
ATOM 902 C CA . TYR A 1 114 ? 18.248 -6.464 -21.365 1.00 79.38 114 TYR A CA 1
ATOM 903 C C . TYR A 1 114 ? 19.374 -6.115 -22.353 1.00 79.38 114 TYR A C 1
ATOM 905 O O . TYR A 1 114 ? 20.329 -6.882 -22.494 1.00 79.38 114 TYR A O 1
ATOM 913 N N . GLN A 1 115 ? 19.341 -4.953 -23.012 1.00 71.75 115 GLN A N 1
ATOM 914 C CA . GLN A 1 115 ? 20.454 -4.558 -23.884 1.00 71.75 115 GLN A CA 1
ATOM 915 C C . GLN A 1 115 ? 21.757 -4.277 -23.125 1.00 71.75 115 GLN A C 1
ATOM 917 O O . GLN A 1 115 ? 22.829 -4.514 -23.682 1.00 71.75 115 GLN A O 1
ATOM 922 N N . LEU A 1 116 ? 21.682 -3.790 -21.884 1.00 68.81 116 LEU A N 1
ATOM 923 C CA . LEU A 1 116 ? 22.854 -3.448 -21.071 1.00 68.81 116 LEU A CA 1
ATOM 924 C C . LEU A 1 116 ? 23.430 -4.634 -20.281 1.00 68.81 116 LEU A C 1
ATOM 926 O O . LEU A 1 116 ? 24.638 -4.680 -20.077 1.00 68.81 116 LEU A O 1
ATOM 930 N N . PHE A 1 117 ? 22.597 -5.571 -19.819 1.00 63.50 117 PHE A N 1
ATOM 931 C CA . PHE A 1 117 ? 22.988 -6.582 -18.825 1.00 63.50 117 PHE A CA 1
ATOM 932 C C . PHE A 1 117 ? 23.110 -8.004 -19.390 1.00 63.50 117 PHE A C 1
ATOM 934 O O . PHE A 1 117 ? 23.890 -8.801 -18.874 1.00 63.50 117 PHE A O 1
ATOM 941 N N . THR A 1 118 ? 22.376 -8.346 -20.456 1.00 58.53 118 THR A N 1
ATOM 942 C CA . THR A 1 118 ? 22.307 -9.742 -20.954 1.00 58.53 118 THR A CA 1
ATOM 943 C C . THR A 1 118 ? 23.508 -10.162 -21.796 1.00 58.53 118 THR A C 1
ATOM 945 O O . THR A 1 118 ? 23.558 -11.265 -22.335 1.00 58.53 118 THR A O 1
ATOM 948 N N . CYS A 1 119 ? 24.510 -9.303 -21.922 1.00 53.50 119 CYS A N 1
ATOM 949 C CA . CYS A 1 119 ? 25.764 -9.651 -22.556 1.00 53.50 119 CYS A CA 1
ATOM 950 C C . CYS A 1 119 ? 26.835 -8.716 -21.994 1.00 53.50 119 CYS A C 1
ATOM 952 O O . CYS A 1 119 ? 26.557 -7.531 -21.835 1.00 53.50 119 CYS A O 1
ATOM 954 N N . GLY A 1 120 ? 28.036 -9.217 -21.697 1.00 61.00 120 GLY A N 1
ATOM 955 C CA . GLY A 1 120 ? 29.166 -8.452 -21.139 1.00 61.00 120 GLY A CA 1
ATOM 956 C C . GLY A 1 120 ? 29.759 -7.397 -22.086 1.00 61.00 120 GLY A C 1
ATOM 957 O O . GLY A 1 120 ? 30.973 -7.239 -22.171 1.00 61.00 120 GLY A O 1
ATOM 958 N N . TYR A 1 121 ? 28.913 -6.711 -22.846 1.00 64.00 121 TYR A N 1
ATOM 959 C CA . TYR A 1 121 ? 29.259 -5.630 -23.742 1.00 64.00 121 TYR A CA 1
ATOM 960 C C . TYR A 1 121 ? 29.545 -4.359 -22.944 1.00 64.00 121 TYR A C 1
ATOM 962 O O . TYR A 1 121 ? 28.811 -3.978 -22.036 1.00 64.00 121 TYR A O 1
ATOM 970 N N . THR A 1 122 ? 30.604 -3.656 -23.328 1.00 75.69 122 THR A N 1
ATOM 971 C CA . THR A 1 122 ? 30.862 -2.301 -22.841 1.00 75.69 122 THR A CA 1
ATOM 972 C C . THR A 1 122 ? 29.760 -1.354 -23.325 1.00 75.69 122 THR A C 1
ATOM 974 O O . THR A 1 122 ? 29.181 -1.562 -24.396 1.00 75.69 122 THR A O 1
ATOM 977 N N . ILE A 1 123 ? 29.503 -0.273 -22.578 1.00 73.31 123 ILE A N 1
ATOM 978 C CA . ILE A 1 123 ? 28.523 0.781 -22.925 1.00 73.31 123 IL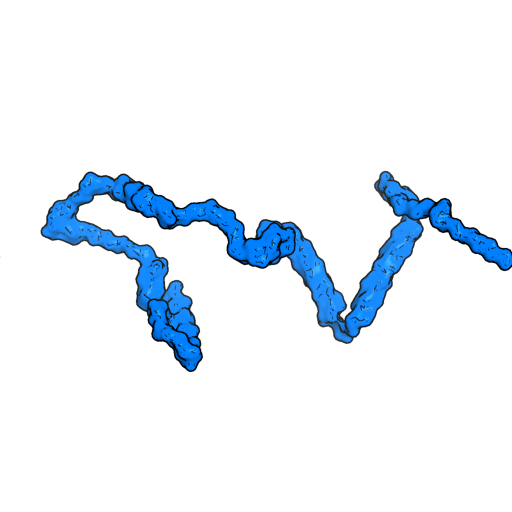E A CA 1
ATOM 979 C C . ILE A 1 123 ? 28.672 1.227 -24.392 1.00 73.31 123 ILE A C 1
ATOM 981 O O . ILE A 1 123 ? 27.685 1.437 -25.092 1.00 73.31 123 ILE A O 1
ATOM 985 N N . ILE A 1 124 ? 29.912 1.284 -24.885 1.00 77.38 124 ILE A N 1
ATOM 986 C CA . ILE A 1 124 ? 30.265 1.647 -26.263 1.00 77.38 124 ILE A CA 1
ATOM 987 C C . ILE A 1 124 ? 29.605 0.711 -27.288 1.00 77.38 124 ILE A C 1
ATOM 989 O O . ILE A 1 124 ? 29.054 1.173 -28.284 1.00 77.38 124 ILE A O 1
ATOM 993 N N . THR A 1 125 ? 29.605 -0.599 -27.038 1.00 79.06 125 THR A N 1
ATOM 994 C CA . THR A 1 125 ? 29.039 -1.591 -27.966 1.00 79.06 125 THR A CA 1
ATOM 995 C C . THR A 1 125 ? 27.510 -1.534 -27.982 1.00 79.06 125 THR A C 1
ATOM 997 O O . THR A 1 125 ? 26.897 -1.673 -29.041 1.00 79.06 125 THR A O 1
ATOM 1000 N N . ALA A 1 126 ? 26.881 -1.280 -26.829 1.00 76.62 126 ALA A N 1
ATOM 1001 C CA . ALA A 1 126 ? 25.436 -1.075 -26.751 1.00 76.62 126 ALA A CA 1
ATOM 1002 C C . ALA A 1 126 ? 25.009 0.185 -27.526 1.00 76.62 126 ALA A C 1
ATOM 1004 O O . ALA A 1 126 ? 24.096 0.122 -28.351 1.00 76.62 126 ALA A O 1
ATOM 1005 N N . MET A 1 127 ? 25.729 1.299 -27.344 1.00 80.88 127 MET A N 1
ATOM 1006 C CA . MET A 1 127 ? 25.486 2.549 -28.076 1.00 80.88 127 MET A CA 1
ATOM 1007 C C . MET A 1 127 ? 25.692 2.380 -29.585 1.00 80.88 127 MET A C 1
ATOM 1009 O O . MET A 1 127 ? 24.858 2.826 -30.370 1.00 80.88 127 MET A O 1
ATOM 1013 N N . ALA A 1 128 ? 26.747 1.671 -29.999 1.00 82.62 128 ALA A N 1
ATOM 1014 C CA . ALA A 1 128 ? 27.003 1.379 -31.408 1.00 82.62 128 ALA A CA 1
ATOM 1015 C C . ALA A 1 128 ? 25.868 0.561 -32.048 1.00 82.62 128 ALA A C 1
ATOM 1017 O O . ALA A 1 128 ? 25.469 0.847 -33.176 1.00 82.62 128 ALA A O 1
ATOM 1018 N N . LYS A 1 129 ? 25.295 -0.413 -31.325 1.00 80.19 129 LYS A N 1
ATOM 1019 C CA . LYS A 1 129 ? 24.139 -1.185 -31.807 1.00 80.19 129 LYS A CA 1
ATOM 1020 C C . LYS A 1 129 ? 22.879 -0.332 -31.941 1.00 80.19 129 LYS A C 1
ATOM 1022 O O . LYS A 1 129 ? 22.191 -0.456 -32.948 1.00 80.19 129 LYS A O 1
ATOM 1027 N N . ILE A 1 130 ? 22.594 0.551 -30.981 1.00 83.44 130 ILE A N 1
ATOM 1028 C CA . ILE A 1 130 ? 21.448 1.474 -31.067 1.00 83.44 130 ILE A CA 1
ATOM 1029 C C . ILE A 1 130 ? 21.618 2.422 -32.261 1.00 83.44 130 ILE A C 1
ATOM 1031 O O . ILE A 1 130 ? 20.688 2.598 -33.050 1.00 83.44 130 ILE A O 1
ATOM 1035 N N . PHE A 1 131 ? 22.817 2.984 -32.437 1.00 86.06 131 PHE A N 1
ATOM 1036 C CA . PHE A 1 131 ? 23.130 3.861 -33.563 1.00 86.06 131 PHE A CA 1
ATOM 1037 C C . PHE A 1 131 ? 23.013 3.131 -34.906 1.00 86.06 131 PHE A C 1
ATOM 1039 O O . PHE A 1 131 ? 22.384 3.637 -35.830 1.00 86.06 131 PHE A O 1
ATOM 1046 N N . SER A 1 132 ? 23.538 1.906 -34.993 1.00 83.94 132 SER A N 1
ATOM 1047 C CA . SER A 1 132 ? 23.426 1.057 -36.183 1.00 83.94 132 SER A CA 1
ATOM 1048 C C . SER A 1 132 ? 21.969 0.725 -36.521 1.00 83.94 132 SER A C 1
ATOM 1050 O O . SER A 1 132 ? 21.577 0.821 -37.682 1.00 83.94 132 SER A O 1
ATOM 1052 N N . LEU A 1 133 ? 21.141 0.415 -35.520 1.00 85.69 133 LEU A N 1
ATOM 1053 C CA . LEU A 1 133 ? 19.719 0.127 -35.715 1.00 85.69 133 LEU A CA 1
ATOM 1054 C C . LEU A 1 133 ? 18.941 1.373 -36.165 1.00 85.69 133 LEU A C 1
ATOM 1056 O O . LEU A 1 133 ? 18.082 1.287 -37.039 1.00 85.69 133 LEU A O 1
ATOM 1060 N N . THR A 1 134 ? 19.293 2.538 -35.617 1.00 87.06 134 THR A N 1
ATOM 1061 C CA . THR A 1 134 ? 18.718 3.833 -36.008 1.00 87.06 134 THR A CA 1
ATOM 1062 C C . THR A 1 134 ? 19.098 4.188 -37.444 1.00 87.06 134 THR A C 1
ATOM 1064 O O . THR A 1 134 ? 18.241 4.577 -38.232 1.00 87.06 134 THR A O 1
ATOM 1067 N N . ALA A 1 135 ? 20.364 3.997 -37.820 1.00 88.31 135 ALA A N 1
ATOM 1068 C CA . ALA A 1 135 ? 20.844 4.221 -39.180 1.00 88.31 135 ALA A CA 1
ATOM 1069 C C . ALA A 1 135 ? 20.170 3.275 -40.185 1.00 88.31 135 ALA A C 1
ATOM 1071 O O . ALA A 1 135 ? 19.747 3.721 -41.247 1.00 88.31 135 ALA A O 1
ATOM 1072 N N . LEU A 1 136 ? 20.001 1.994 -39.835 1.00 88.25 136 LEU A N 1
ATOM 1073 C CA . LEU A 1 136 ? 19.271 1.028 -40.659 1.00 88.25 136 LEU A CA 1
ATOM 1074 C C . LEU A 1 136 ? 17.804 1.438 -40.834 1.00 88.25 136 LEU A C 1
ATOM 1076 O O . LEU A 1 136 ? 17.283 1.385 -41.944 1.00 88.25 136 LEU A O 1
ATOM 1080 N N . PHE A 1 137 ? 17.148 1.881 -39.760 1.00 87.00 137 PHE A N 1
ATOM 1081 C CA . PHE A 1 137 ? 15.777 2.380 -39.822 1.00 87.00 137 PHE A CA 1
ATOM 1082 C C . PHE A 1 137 ? 15.656 3.597 -40.749 1.00 87.00 137 PHE A C 1
ATOM 1084 O O . PHE A 1 137 ? 14.796 3.609 -41.628 1.00 87.00 137 PHE A O 1
ATOM 1091 N N . LEU A 1 138 ? 16.545 4.587 -40.609 1.00 86.56 138 LEU A N 1
ATOM 1092 C CA . LEU A 1 138 ? 16.587 5.763 -41.483 1.00 86.56 138 LEU A CA 1
ATOM 1093 C C . LEU A 1 138 ? 16.886 5.388 -42.939 1.00 86.56 138 LEU A C 1
ATOM 1095 O O . LEU A 1 138 ? 16.292 5.956 -43.852 1.00 86.56 138 LEU A O 1
ATOM 1099 N N . PHE A 1 139 ? 17.767 4.413 -43.161 1.00 85.38 139 PHE A N 1
ATOM 1100 C CA . PHE A 1 139 ? 18.097 3.904 -44.489 1.00 85.38 139 PHE A CA 1
ATOM 1101 C C . PHE A 1 139 ? 16.892 3.231 -45.151 1.00 85.38 139 PHE A C 1
ATOM 1103 O O . PHE A 1 139 ? 16.543 3.569 -46.280 1.00 85.38 139 PHE A O 1
ATOM 1110 N N . ILE A 1 140 ? 16.201 2.346 -44.427 1.00 84.62 140 ILE A N 1
ATOM 1111 C CA . ILE A 1 140 ? 14.957 1.722 -44.887 1.00 84.62 140 ILE A CA 1
ATOM 1112 C C . ILE A 1 140 ? 13.918 2.808 -45.186 1.00 84.62 140 ILE A C 1
ATOM 1114 O O . ILE A 1 140 ? 13.361 2.829 -46.280 1.00 84.62 140 ILE A O 1
ATOM 1118 N N . HIS A 1 141 ? 13.713 3.759 -44.271 1.00 78.94 141 HIS A N 1
ATOM 1119 C CA . HIS A 1 141 ? 12.782 4.873 -44.464 1.00 78.94 141 HIS A CA 1
ATOM 1120 C C . HIS A 1 141 ? 13.126 5.726 -45.701 1.00 78.94 141 HIS A C 1
ATOM 1122 O O . HIS A 1 141 ? 12.231 6.139 -46.433 1.00 78.94 141 HIS A O 1
ATOM 1128 N N . GLY A 1 142 ? 14.414 5.952 -45.979 1.00 77.62 142 GLY A N 1
ATOM 1129 C CA . GLY A 1 142 ? 14.882 6.644 -47.183 1.00 77.62 142 GLY A CA 1
ATOM 1130 C C . GLY A 1 142 ? 14.660 5.849 -48.476 1.00 77.62 142 GLY A C 1
ATOM 1131 O O . GLY A 1 142 ? 14.342 6.440 -49.511 1.00 77.62 142 GLY A O 1
ATOM 1132 N N . MET A 1 143 ? 14.776 4.517 -48.418 1.00 78.38 143 MET A N 1
ATOM 1133 C CA . MET A 1 143 ? 14.521 3.618 -49.550 1.00 78.38 143 MET A CA 1
ATOM 1134 C C . MET A 1 143 ? 13.030 3.406 -49.845 1.00 78.38 143 MET A C 1
ATOM 1136 O O . MET A 1 143 ? 12.686 3.065 -50.979 1.00 78.38 143 MET A O 1
ATOM 1140 N N . LEU A 1 144 ? 12.135 3.596 -48.867 1.00 75.75 144 LEU A N 1
ATOM 1141 C CA . LEU A 1 144 ? 10.696 3.418 -49.077 1.00 75.75 144 LEU A CA 1
ATOM 1142 C C . LEU A 1 144 ? 10.179 4.384 -50.163 1.00 75.75 144 LEU A C 1
ATOM 1144 O O . LEU A 1 144 ? 10.534 5.567 -50.164 1.00 75.75 144 LEU A O 1
ATOM 1148 N N . PRO A 1 145 ? 9.332 3.933 -51.107 1.00 73.00 145 PRO A N 1
ATOM 1149 C CA . PRO A 1 145 ? 8.713 4.820 -52.089 1.00 73.00 145 PRO A CA 1
ATOM 1150 C C . PRO A 1 145 ? 7.791 5.842 -51.401 1.00 73.00 145 PRO A C 1
ATOM 1152 O O . PRO A 1 145 ? 7.317 5.623 -50.294 1.00 73.00 145 PRO A O 1
ATOM 1155 N N . ALA A 1 146 ? 7.543 6.993 -52.037 1.00 67.00 146 ALA A N 1
ATOM 1156 C CA . ALA A 1 146 ? 6.773 8.092 -51.425 1.00 67.00 146 ALA A CA 1
ATOM 1157 C C . ALA A 1 146 ? 5.320 7.713 -51.068 1.00 67.00 146 ALA A C 1
ATOM 1159 O O . ALA A 1 146 ? 4.707 8.354 -50.216 1.00 67.00 146 ALA A O 1
ATOM 1160 N N . ASN A 1 147 ? 4.804 6.650 -51.691 1.00 62.50 147 ASN A N 1
ATOM 1161 C CA . ASN A 1 147 ? 3.490 6.085 -51.429 1.00 62.50 147 ASN A CA 1
ATOM 1162 C C . ASN A 1 147 ? 3.656 4.603 -51.090 1.00 62.50 147 ASN A C 1
ATOM 1164 O O . ASN A 1 147 ? 4.029 3.803 -51.950 1.00 62.50 147 ASN A O 1
ATOM 1168 N N . VAL A 1 148 ? 3.364 4.236 -49.846 1.00 63.28 148 VAL A N 1
ATOM 1169 C CA . VAL A 1 148 ? 3.366 2.845 -49.381 1.00 63.28 148 VAL A CA 1
ATOM 1170 C C . VAL A 1 148 ? 2.007 2.596 -48.736 1.00 63.28 148 VAL A C 1
ATOM 1172 O O . VAL A 1 148 ? 1.603 3.333 -47.842 1.00 63.28 148 VAL A O 1
ATOM 1175 N N . PHE A 1 149 ? 1.266 1.603 -49.238 1.00 58.28 149 PHE A N 1
ATOM 1176 C CA . PHE A 1 149 ? -0.062 1.225 -48.726 1.00 58.28 149 PHE A CA 1
ATOM 1177 C C . PHE A 1 149 ? -1.069 2.392 -48.593 1.00 58.28 149 PHE A C 1
ATOM 1179 O O . PHE A 1 149 ? -1.863 2.435 -47.661 1.00 58.28 149 PHE A O 1
ATOM 1186 N N . GLY A 1 150 ? -1.045 3.359 -49.520 1.00 64.06 150 GLY A N 1
ATOM 1187 C CA . GLY A 1 150 ? -1.998 4.481 -49.536 1.00 64.06 150 GLY A CA 1
ATOM 1188 C C . GLY A 1 150 ? -1.704 5.609 -48.539 1.00 64.06 150 GLY A C 1
ATOM 1189 O O . GLY A 1 150 ? -2.403 6.619 -48.551 1.00 64.06 150 GLY A O 1
ATOM 1190 N N . HIS A 1 151 ? -0.649 5.490 -47.728 1.00 61.53 151 HIS A N 1
ATOM 1191 C CA . HIS A 1 151 ? -0.158 6.576 -46.884 1.00 61.53 151 HIS A CA 1
ATOM 1192 C C . HIS A 1 151 ? 0.996 7.315 -47.577 1.00 61.53 151 HIS A C 1
ATOM 1194 O O . HIS A 1 151 ? 1.941 6.698 -48.079 1.00 61.53 151 HIS A O 1
ATOM 1200 N N . LYS A 1 152 ? 0.903 8.650 -47.616 1.00 71.75 152 LYS A N 1
ATOM 1201 C CA . LYS A 1 152 ? 1.943 9.535 -48.153 1.00 71.75 152 LYS A CA 1
ATOM 1202 C C . LYS A 1 152 ? 3.030 9.696 -47.092 1.00 71.75 152 LYS A C 1
ATOM 1204 O O . LYS A 1 152 ? 2.782 10.298 -46.051 1.00 71.75 152 LYS A O 1
ATOM 1209 N N . ILE A 1 153 ? 4.208 9.135 -47.344 1.00 68.56 153 ILE A N 1
ATOM 1210 C CA . ILE A 1 153 ? 5.360 9.272 -46.447 1.00 68.56 153 ILE A CA 1
ATOM 1211 C C . ILE A 1 153 ? 5.996 10.637 -46.714 1.00 68.56 153 ILE A C 1
ATOM 1213 O O . ILE A 1 153 ? 6.324 10.962 -47.858 1.00 68.56 153 ILE A O 1
ATOM 1217 N N . GLU A 1 154 ? 6.154 11.443 -45.666 1.00 66.88 154 GLU A N 1
ATOM 1218 C CA . GLU A 1 154 ? 6.806 12.748 -45.745 1.00 66.88 154 GLU A CA 1
ATOM 1219 C C . GLU A 1 154 ? 8.301 12.547 -46.037 1.00 66.88 154 GLU A C 1
ATOM 1221 O O . GLU A 1 154 ? 9.061 12.036 -45.213 1.00 66.88 154 GLU A O 1
ATOM 1226 N N . LYS A 1 155 ? 8.715 12.883 -47.261 1.00 67.31 155 LYS A N 1
ATOM 1227 C CA . LYS A 1 155 ? 10.119 12.879 -47.681 1.00 67.31 155 LYS A CA 1
ATOM 1228 C C . LYS A 1 155 ? 10.653 14.302 -47.633 1.00 67.31 155 LYS A C 1
ATOM 1230 O O . LYS A 1 155 ? 9.944 15.227 -48.021 1.00 67.31 155 LYS A O 1
ATOM 1235 N N . LEU A 1 156 ? 11.910 14.465 -47.217 1.00 67.44 156 LEU A N 1
ATOM 1236 C CA . LEU A 1 156 ? 12.586 15.755 -47.324 1.00 67.44 156 LEU A CA 1
ATOM 1237 C C . LEU A 1 156 ? 12.634 16.191 -48.793 1.00 67.44 156 LEU A C 1
ATOM 1239 O O . LEU A 1 156 ? 13.090 15.440 -49.658 1.00 67.44 156 LEU A O 1
ATOM 1243 N N . GLU A 1 157 ? 12.146 17.399 -49.066 1.00 69.62 157 GLU A N 1
ATOM 1244 C CA . GLU A 1 157 ? 12.130 17.968 -50.409 1.00 69.62 157 GLU A CA 1
ATOM 1245 C C . GLU A 1 157 ? 13.570 18.306 -50.850 1.00 69.62 157 GLU A C 1
ATOM 1247 O O . GLU A 1 157 ? 14.286 18.987 -50.106 1.00 69.62 157 GLU A O 1
ATOM 1252 N N . PRO A 1 158 ? 14.023 17.846 -52.034 1.00 65.81 158 PRO A N 1
ATOM 1253 C CA . PRO A 1 158 ? 15.405 18.019 -52.491 1.00 65.81 158 PRO A CA 1
ATOM 1254 C C . PRO A 1 158 ? 15.801 19.484 -52.737 1.00 65.81 158 PRO A C 1
ATOM 1256 O O . PRO A 1 158 ? 16.990 19.789 -52.778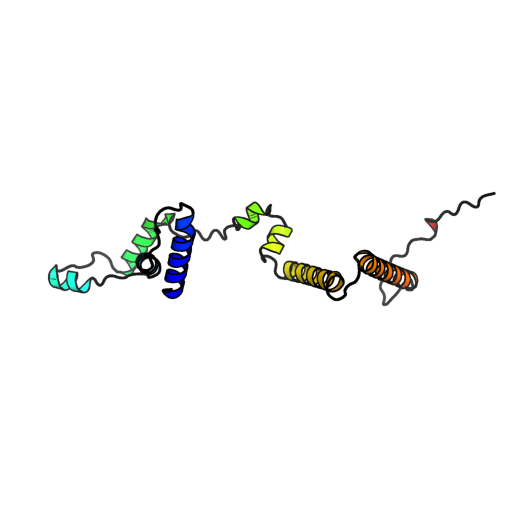 1.00 65.81 158 PRO A O 1
ATOM 1259 N N . SER A 1 159 ? 14.830 20.395 -52.845 1.00 68.25 159 SER A N 1
ATOM 1260 C CA . SER A 1 159 ? 15.039 21.845 -52.950 1.00 68.25 159 SER A CA 1
ATOM 1261 C C . SER A 1 159 ? 15.700 22.460 -51.709 1.00 68.25 159 SER A C 1
ATOM 1263 O O . SER A 1 159 ? 16.331 23.506 -51.815 1.00 68.25 159 SER A O 1
ATOM 1265 N N . ASN A 1 160 ? 15.634 21.795 -50.549 1.00 66.12 160 ASN A N 1
ATOM 1266 C CA . ASN A 1 160 ? 16.283 22.263 -49.320 1.00 66.12 160 ASN A CA 1
ATOM 1267 C C . ASN A 1 160 ? 17.806 22.039 -49.304 1.00 66.12 160 ASN A C 1
ATOM 1269 O O . ASN A 1 160 ? 18.496 22.566 -48.432 1.00 66.12 160 ASN A O 1
ATOM 1273 N N . PHE A 1 161 ? 18.349 21.265 -50.249 1.00 69.25 161 PHE A N 1
ATOM 1274 C CA . PHE A 1 161 ? 19.779 20.977 -50.329 1.00 69.25 161 PHE A CA 1
ATOM 1275 C C . PHE A 1 161 ? 20.429 21.799 -51.449 1.00 69.25 161 PHE A C 1
ATOM 1277 O O . PHE A 1 161 ? 20.626 21.325 -52.566 1.00 69.25 161 PHE A O 1
ATOM 1284 N N . HIS A 1 162 ? 20.793 23.048 -51.150 1.00 66.31 162 HIS A N 1
ATOM 1285 C CA . HIS A 1 162 ? 21.617 23.859 -52.049 1.00 66.31 162 HIS A CA 1
ATOM 1286 C C . HIS A 1 162 ? 23.088 23.432 -51.952 1.00 66.31 162 HIS A C 1
ATOM 1288 O O . HIS A 1 162 ? 23.790 23.775 -51.003 1.00 66.31 162 HIS A O 1
ATOM 1294 N N . ILE A 1 163 ? 23.569 22.689 -52.950 1.00 69.69 163 ILE A N 1
ATOM 1295 C CA . ILE A 1 163 ? 25.000 22.424 -53.121 1.00 69.69 163 ILE A CA 1
ATOM 1296 C C . ILE A 1 163 ? 25.592 23.609 -53.888 1.00 69.69 163 ILE A C 1
ATOM 1298 O O . ILE A 1 163 ? 25.421 23.719 -55.102 1.00 69.69 163 ILE A O 1
ATOM 1302 N N . SER A 1 164 ? 26.283 24.511 -53.190 1.00 68.00 164 SER A N 1
ATOM 1303 C CA . SER A 1 164 ? 27.116 25.522 -53.844 1.00 68.00 164 SER A CA 1
ATOM 1304 C C . SER A 1 164 ? 28.255 24.805 -54.565 1.00 68.00 164 SER A C 1
ATOM 1306 O O . SER A 1 164 ? 29.157 24.277 -53.916 1.00 68.00 164 SER A O 1
ATOM 1308 N N . GLN A 1 165 ? 28.218 24.749 -55.898 1.00 62.78 165 GLN A N 1
ATOM 1309 C CA . GLN A 1 165 ? 29.373 24.280 -56.657 1.00 62.78 165 GLN A CA 1
ATOM 1310 C C . GLN A 1 165 ? 30.517 25.279 -56.470 1.00 62.78 165 GLN A C 1
ATOM 1312 O O . GLN A 1 165 ? 30.432 26.430 -56.897 1.00 62.78 165 GLN A O 1
ATOM 1317 N N . GLY A 1 166 ? 31.553 24.839 -55.756 1.00 63.03 166 GLY A N 1
ATOM 1318 C CA . GLY A 1 166 ? 32.809 25.564 -55.632 1.00 63.03 166 GLY A CA 1
ATOM 1319 C C . GLY A 1 166 ? 33.477 25.678 -57.000 1.00 63.03 166 GLY A C 1
ATOM 1320 O O . GLY A 1 166 ? 33.527 24.702 -57.746 1.00 63.03 166 GLY A O 1
ATOM 1321 N N . LYS A 1 167 ? 33.918 26.894 -57.309 1.00 41.78 167 LYS A N 1
ATOM 1322 C CA . LYS A 1 167 ? 34.664 27.271 -58.508 1.00 41.78 167 LYS A CA 1
ATOM 1323 C C . LYS A 1 167 ? 36.062 26.659 -58.523 1.00 41.78 167 LYS A C 1
ATOM 1325 O O . LYS A 1 167 ? 36.660 26.581 -57.427 1.00 41.78 167 LYS A O 1
#